Protein AF-A0A4T2BID3-F1 (afdb_monomer)

Radius of gyration: 28.58 Å; Cα contacts (8 Å, |Δi|>4): 80; chains: 1; bounding box: 62×59×65 Å

Mean predicted aligned error: 14.67 Å

Secondary structure (DSSP, 8-state):
--GGG--GGGHHHHB-TTS-B-HHHHHHHHHHHHHHHHHHTSS--TT-TTTS-GGGGS--THHHHHHHHHHHHHHT--S-HHHHHHHHHHHHHHHHHHHHHHGGG-TTEEEEEETTEEEEEEPPPPPPP--HHHHHHHHHHHHHS----HHHHHHHHHHHH-HHHHHHHHGGG--

Sequence (175 aa):
MPLDLAIGAWLPRVRDSAGLLDRRAYTSLVLERLREALRRRDIYAAHSDRCGDPRSKLLSGPAWEVARPGVAQSFGHDLDPHAELSALILDLDTAYRAVAERLPDNAAVRIEVVDGRDRPVLTTLDRLDVPVSLTDLSTAIQQRLPRIDLPELLLEVAGWTGFLTEWGAACEFVK

pLDDT: mean 84.26, std 12.78, range [37.0, 98.31]

Nearest PDB structures (foldseek):
  1np6-assembly1_B  TM=2.494E-01  e=2.155E+00  Escherichia coli
  8hbd-assembly1_R  TM=2.242E-01  e=9.201E+00  Homo sapiens

Foldseek 3Di:
DDCVLQPDPLCVVQADPVRDGDPVSVVVSVVVVVVVCQVVLVDADCPDPSRHDPVVVDDDDPRCVVCVVVVCVVVVHDPDVVVVVVVVVVVVVVVVVVCVVCVVVDPQWDWDQDPNDTDIDGDDDDDPDDDPVNVVVVVVVVVVDDPDDPVVVVVVVCVVPVVVVVVVVVVVVPD

Structure (mmCIF, N/CA/C/O backbone):
data_AF-A0A4T2BID3-F1
#
_entry.id   AF-A0A4T2BID3-F1
#
loop_
_atom_site.group_PDB
_atom_site.id
_atom_site.type_symbol
_atom_site.label_atom_id
_atom_site.label_alt_id
_atom_site.label_comp_id
_atom_site.label_asym_id
_atom_site.label_entity_id
_atom_site.label_seq_id
_atom_site.pdbx_PDB_ins_code
_atom_site.C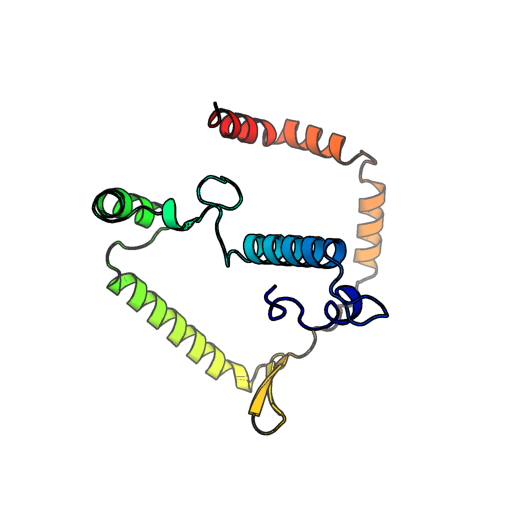artn_x
_atom_site.Cartn_y
_atom_site.Cartn_z
_atom_site.occupancy
_atom_site.B_iso_or_equiv
_atom_site.auth_seq_id
_atom_site.auth_comp_id
_atom_site.auth_asym_id
_atom_site.auth_atom_id
_atom_site.pdbx_PDB_model_num
ATOM 1 N N . MET A 1 1 ? 2.346 -23.300 -34.848 1.00 56.34 1 MET A N 1
ATOM 2 C CA . MET A 1 1 ? 2.187 -22.099 -33.998 1.00 56.34 1 MET A CA 1
ATOM 3 C C . MET A 1 1 ? 1.794 -22.567 -32.608 1.00 56.34 1 MET A C 1
ATOM 5 O O . MET A 1 1 ? 0.910 -23.417 -32.555 1.00 56.34 1 MET A O 1
ATOM 9 N N . PRO A 1 2 ? 2.451 -22.108 -31.529 1.00 62.28 2 PRO A N 1
ATOM 10 C CA . PRO A 1 2 ? 2.134 -22.561 -30.175 1.00 62.28 2 PRO A CA 1
ATOM 11 C C . PRO A 1 2 ? 0.711 -22.131 -29.792 1.00 62.28 2 PRO A C 1
ATOM 13 O O . PRO A 1 2 ? 0.393 -20.946 -29.750 1.00 62.28 2 PRO A O 1
ATOM 16 N N . LEU A 1 3 ? -0.167 -23.108 -29.561 1.00 61.69 3 LEU A N 1
ATOM 17 C CA . LEU A 1 3 ? -1.566 -22.881 -29.175 1.00 61.69 3 LEU A CA 1
ATOM 18 C C . LEU A 1 3 ? -1.733 -22.659 -27.667 1.00 61.69 3 LEU A C 1
ATOM 20 O O . LEU A 1 3 ? -2.814 -22.287 -27.223 1.00 61.69 3 LEU A O 1
ATOM 24 N N . ASP A 1 4 ? -0.656 -22.815 -26.905 1.00 66.00 4 ASP A N 1
ATOM 25 C CA . ASP A 1 4 ? -0.605 -22.681 -25.446 1.00 66.00 4 ASP A CA 1
ATOM 26 C C . ASP A 1 4 ? -0.978 -21.258 -24.981 1.00 66.00 4 ASP A C 1
ATOM 28 O O . ASP A 1 4 ? -1.377 -21.044 -23.841 1.00 66.00 4 ASP A O 1
ATOM 32 N N . LEU A 1 5 ? -0.908 -20.275 -25.889 1.00 61.69 5 LEU A N 1
ATOM 33 C CA . LEU A 1 5 ? -1.339 -18.888 -25.678 1.00 61.69 5 LEU A CA 1
ATOM 34 C C . LEU A 1 5 ? -2.864 -18.693 -25.804 1.00 61.69 5 LEU A C 1
ATOM 36 O O . LEU A 1 5 ? -3.413 -17.697 -25.316 1.00 61.69 5 LEU A O 1
ATOM 40 N N . ALA A 1 6 ? -3.554 -19.616 -26.478 1.00 60.19 6 ALA A N 1
ATOM 41 C CA . ALA A 1 6 ? -4.979 -19.551 -26.789 1.00 60.19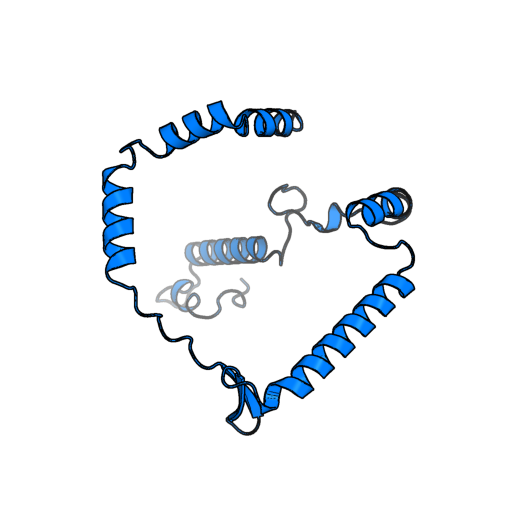 6 ALA A CA 1
ATOM 42 C C . ALA A 1 6 ? -5.816 -20.233 -25.694 1.00 60.19 6 ALA A C 1
ATOM 44 O O . ALA A 1 6 ? -6.561 -21.168 -25.952 1.00 60.19 6 ALA A O 1
ATOM 45 N N . ILE A 1 7 ? -5.705 -19.773 -24.450 1.00 64.06 7 ILE A N 1
ATOM 46 C CA . ILE A 1 7 ? -6.463 -20.336 -23.322 1.00 64.06 7 ILE A CA 1
ATOM 47 C C . ILE A 1 7 ? -7.831 -19.634 -23.205 1.00 64.06 7 ILE A C 1
ATOM 49 O O . ILE A 1 7 ? -7.953 -18.427 -23.441 1.00 64.06 7 ILE A O 1
ATOM 53 N N . GLY A 1 8 ? -8.877 -20.382 -22.839 1.00 68.00 8 GLY A N 1
ATOM 54 C C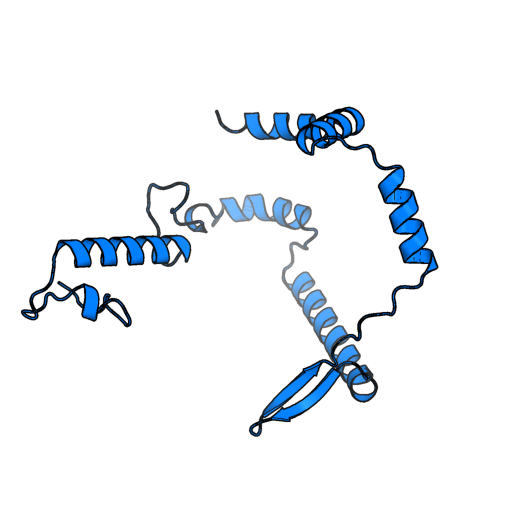A . GLY A 1 8 ? -10.205 -19.843 -22.526 1.00 68.00 8 GLY A CA 1
ATOM 55 C C . GLY A 1 8 ? -10.984 -19.346 -23.750 1.00 68.00 8 GLY A C 1
ATOM 56 O O . GLY A 1 8 ? -11.048 -20.016 -24.779 1.00 68.00 8 GLY A O 1
ATOM 57 N N . ALA A 1 9 ? -11.579 -18.153 -23.650 1.00 67.12 9 ALA A N 1
ATOM 58 C CA . ALA A 1 9 ? -12.500 -17.591 -24.649 1.00 67.12 9 ALA A CA 1
ATOM 59 C C . ALA A 1 9 ? -11.882 -17.320 -26.041 1.00 67.12 9 ALA A C 1
ATOM 61 O O . ALA A 1 9 ? -12.600 -16.975 -26.980 1.00 67.12 9 ALA A O 1
ATOM 62 N N . TRP A 1 10 ? -10.562 -17.466 -26.187 1.00 69.88 10 TRP A N 1
ATOM 63 C CA . TRP A 1 10 ? -9.841 -17.241 -27.441 1.00 69.88 10 TRP A CA 1
ATOM 6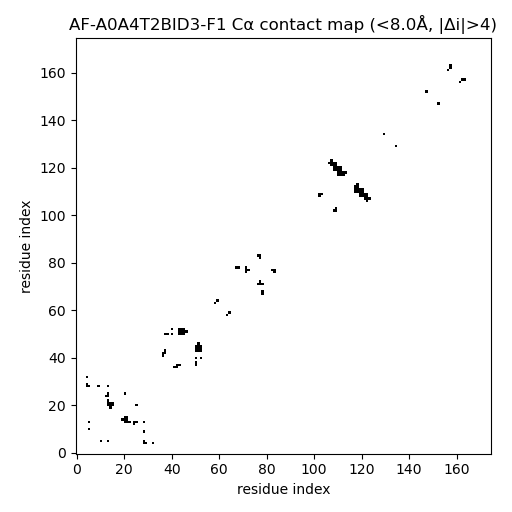4 C C . TRP A 1 10 ? -9.715 -18.487 -28.315 1.00 69.88 10 TRP A C 1
ATOM 66 O O . TRP A 1 10 ? -9.658 -18.353 -29.536 1.00 69.88 10 TRP A O 1
ATOM 76 N N . LEU A 1 11 ? -9.728 -19.689 -27.729 1.00 68.38 11 LEU A N 1
ATOM 77 C CA . LEU A 1 11 ? -9.584 -20.942 -28.479 1.00 68.38 11 LEU A CA 1
ATOM 78 C C . LEU A 1 11 ? -10.647 -21.096 -29.595 1.00 68.38 11 LEU A C 1
ATOM 80 O O . LEU A 1 11 ? -10.266 -21.448 -30.713 1.00 68.38 11 LEU A O 1
ATOM 84 N N . PRO A 1 12 ? -11.937 -20.757 -29.366 1.00 71.38 12 PRO A N 1
ATOM 85 C CA . PRO A 1 12 ? -12.963 -20.803 -30.413 1.00 71.38 12 PRO A CA 1
ATOM 86 C C . PRO A 1 12 ? -12.852 -19.675 -31.450 1.00 71.38 12 PRO A C 1
ATOM 88 O O . PRO A 1 12 ? -13.438 -19.783 -32.516 1.00 71.38 12 PRO A O 1
ATOM 91 N N . ARG A 1 13 ? -12.140 -18.580 -31.145 1.00 71.31 13 ARG A N 1
ATOM 92 C CA . ARG A 1 13 ? -12.007 -17.400 -32.025 1.00 71.31 13 ARG A CA 1
ATOM 93 C C . ARG A 1 13 ? -10.803 -17.473 -32.959 1.00 71.31 13 ARG A C 1
ATOM 95 O O . ARG A 1 13 ? -10.753 -16.763 -33.952 1.00 71.31 13 ARG A O 1
ATOM 102 N N . VAL A 1 14 ? -9.815 -18.291 -32.607 1.00 73.62 14 VAL A N 1
ATOM 103 C CA . VAL A 1 14 ? -8.561 -18.462 -33.357 1.00 73.62 14 VAL A CA 1
ATOM 104 C C . VAL A 1 14 ? -8.654 -19.619 -34.357 1.00 73.62 14 VAL A C 1
ATOM 106 O O . VAL A 1 14 ? -7.813 -19.742 -35.247 1.00 73.62 14 VAL A O 1
ATOM 109 N N . ARG A 1 15 ? -9.685 -20.460 -34.235 1.00 74.44 15 ARG A N 1
ATOM 110 C CA . ARG A 1 15 ? -9.998 -21.526 -35.186 1.00 74.44 15 ARG A CA 1
ATOM 111 C C . ARG A 1 15 ? -11.163 -21.104 -36.073 1.00 74.44 15 ARG A C 1
ATOM 113 O O . ARG A 1 15 ? -12.181 -20.641 -35.574 1.00 74.44 15 ARG A O 1
ATOM 120 N N . ASP A 1 16 ? -11.005 -21.299 -37.372 1.00 68.81 16 ASP A N 1
ATOM 121 C CA . ASP A 1 16 ? -12.099 -21.229 -38.334 1.00 68.81 16 ASP A CA 1
ATOM 122 C C . ASP A 1 16 ? -13.026 -22.455 -38.175 1.00 68.81 16 ASP A C 1
ATOM 124 O O . ASP A 1 16 ? -12.655 -23.473 -37.583 1.00 68.81 16 ASP A O 1
ATOM 128 N N . SER A 1 17 ? -14.227 -22.371 -38.738 1.00 64.56 17 SER A N 1
ATOM 129 C CA . SER A 1 17 ? -15.242 -23.423 -38.873 1.00 64.56 17 SER A CA 1
ATOM 130 C C . SER A 1 17 ? -14.703 -24.765 -39.401 1.00 64.56 17 SER A C 1
ATOM 132 O O . SER A 1 17 ? -15.213 -25.817 -39.025 1.00 64.56 17 SER A O 1
ATOM 134 N N . ALA A 1 18 ? -13.630 -24.746 -40.200 1.00 66.38 18 ALA A N 1
ATOM 135 C CA . ALA A 1 18 ? -12.925 -25.931 -40.701 1.00 66.38 18 ALA A CA 1
ATOM 136 C C . ALA A 1 18 ? -11.852 -26.493 -39.736 1.00 66.38 18 ALA A C 1
ATOM 138 O O . ALA A 1 18 ? -11.108 -27.405 -40.095 1.00 66.38 18 ALA A O 1
ATOM 139 N N . GLY A 1 19 ? -11.710 -25.933 -38.530 1.00 67.62 19 GLY A N 1
ATOM 140 C CA . GLY A 1 19 ? -10.690 -26.317 -37.546 1.00 67.62 19 GLY A CA 1
ATOM 141 C C . GLY A 1 19 ? -9.275 -25.813 -37.857 1.00 67.62 19 GLY A C 1
ATOM 142 O O . GLY A 1 19 ? -8.347 -26.091 -37.094 1.00 67.62 19 GLY A O 1
ATOM 143 N N . LEU A 1 20 ? -9.106 -25.060 -38.948 1.00 73.56 20 LEU A N 1
ATOM 144 C CA . LEU A 1 20 ? -7.850 -24.422 -39.339 1.00 73.56 20 LEU A CA 1
ATOM 145 C C . LEU A 1 20 ? -7.617 -23.140 -38.533 1.00 73.56 20 LEU A C 1
ATOM 147 O O . LEU A 1 20 ? -8.553 -22.455 -38.133 1.00 73.56 20 LEU A O 1
ATOM 151 N N . LEU A 1 21 ? -6.352 -22.818 -38.279 1.00 76.25 21 LEU A N 1
ATOM 152 C CA . LEU A 1 21 ? -5.966 -21.642 -37.504 1.00 76.25 21 LEU A CA 1
ATOM 153 C C . LEU A 1 21 ? -6.066 -20.381 -38.372 1.00 76.25 21 LEU A C 1
ATOM 155 O O . LEU A 1 21 ? -5.340 -20.261 -39.362 1.00 76.25 21 LEU A O 1
ATOM 159 N N . ASP A 1 22 ? -6.918 -19.428 -37.988 1.00 83.69 22 ASP A N 1
ATOM 160 C CA . ASP A 1 22 ? -6.953 -18.117 -38.635 1.00 83.69 22 ASP A CA 1
ATOM 161 C C . ASP A 1 22 ? -5.736 -17.302 -38.185 1.00 83.69 22 ASP A C 1
ATOM 163 O O . ASP A 1 22 ? -5.592 -16.909 -37.023 1.00 83.69 22 ASP A O 1
ATOM 167 N N . ARG A 1 23 ? -4.846 -17.025 -39.141 1.00 81.81 23 ARG A N 1
ATOM 168 C CA . ARG A 1 23 ? -3.628 -16.245 -38.919 1.00 81.81 23 ARG A CA 1
ATOM 169 C C . ARG A 1 23 ? -3.934 -14.846 -38.385 1.00 81.81 23 ARG A C 1
ATOM 171 O O . ARG A 1 23 ? -3.177 -14.365 -37.545 1.00 81.81 23 ARG A O 1
ATOM 178 N N . ARG A 1 24 ? -5.009 -14.193 -38.842 1.00 85.38 24 ARG A N 1
ATOM 179 C CA . ARG A 1 24 ? -5.370 -12.835 -38.398 1.00 85.38 24 ARG A CA 1
ATOM 180 C C . ARG A 1 24 ? -5.828 -12.850 -36.945 1.00 85.38 24 ARG A C 1
ATOM 182 O O . ARG A 1 24 ? -5.276 -12.106 -36.136 1.00 85.38 24 ARG A O 1
ATOM 189 N N . ALA A 1 25 ? -6.752 -13.746 -36.603 1.00 81.75 25 ALA A N 1
ATOM 190 C CA . ALA A 1 25 ? -7.204 -13.933 -35.228 1.00 81.75 25 ALA A CA 1
ATOM 191 C C . ALA A 1 25 ? -6.054 -14.324 -34.284 1.00 81.75 25 ALA A C 1
ATOM 193 O O . ALA A 1 25 ? -5.954 -13.798 -33.173 1.00 81.75 25 ALA A O 1
ATOM 194 N N . TYR A 1 26 ? -5.137 -15.185 -34.737 1.00 83.62 26 TYR A N 1
ATOM 195 C CA . TYR A 1 26 ? -3.946 -15.542 -33.969 1.00 83.62 26 TYR A CA 1
ATOM 196 C C . TYR A 1 26 ? -3.003 -14.346 -33.760 1.00 83.62 26 TYR A C 1
ATOM 198 O O . TYR A 1 26 ? -2.493 -14.154 -32.658 1.00 83.62 26 TYR A O 1
ATOM 206 N N . THR A 1 27 ? -2.785 -13.500 -34.773 1.00 87.25 27 THR A N 1
ATOM 207 C CA . THR A 1 27 ? -1.990 -12.271 -34.613 1.00 87.25 27 THR A CA 1
ATOM 208 C C . THR A 1 27 ? -2.617 -11.330 -33.584 1.00 87.25 27 THR A C 1
ATOM 210 O O . THR A 1 27 ? -1.903 -10.835 -32.712 1.00 87.25 27 THR A O 1
ATOM 213 N N . SER A 1 28 ? -3.937 -11.124 -33.623 1.00 86.25 28 SER A N 1
ATOM 214 C CA . SER A 1 28 ? -4.640 -10.312 -32.620 1.00 86.25 28 SER A CA 1
ATOM 215 C C . SER A 1 28 ? -4.515 -10.892 -31.210 1.00 86.25 28 SER A C 1
ATOM 217 O O . SER A 1 28 ? -4.230 -10.144 -30.275 1.00 86.25 28 SER A O 1
ATOM 219 N N . LEU A 1 29 ? -4.640 -12.216 -31.060 1.00 85.88 29 LEU A N 1
ATOM 220 C CA . LEU A 1 29 ? -4.410 -12.907 -29.790 1.00 85.88 29 LEU A CA 1
ATOM 221 C C . LEU A 1 29 ? -2.996 -12.638 -29.253 1.00 85.88 29 LEU A C 1
ATOM 223 O O . LEU A 1 29 ? -2.839 -12.266 -28.091 1.00 85.88 29 LEU A O 1
ATOM 227 N N . VAL A 1 30 ? -1.966 -12.818 -30.086 1.00 87.88 30 VAL A N 1
ATOM 228 C CA . VAL A 1 30 ? -0.568 -12.604 -29.679 1.00 87.88 30 VAL A CA 1
ATOM 229 C C . VAL A 1 30 ? -0.335 -11.155 -29.261 1.00 87.88 30 VAL A C 1
ATOM 231 O O . VAL A 1 30 ? 0.304 -10.921 -28.239 1.00 87.88 30 VAL A O 1
ATOM 234 N N . LEU A 1 31 ? -0.881 -10.183 -29.998 1.00 90.38 31 LEU A N 1
ATOM 235 C CA . LEU A 1 31 ? -0.766 -8.765 -29.650 1.00 90.38 31 LEU A CA 1
ATOM 236 C C . LEU A 1 31 ? -1.457 -8.435 -28.323 1.00 90.38 31 LEU A C 1
ATOM 238 O O . LEU A 1 31 ? -0.913 -7.673 -27.524 1.00 90.38 31 LEU A O 1
ATOM 242 N N . GLU A 1 32 ? -2.626 -9.017 -28.059 1.00 88.31 32 GLU A N 1
ATOM 243 C CA . GLU A 1 32 ? -3.313 -8.832 -26.783 1.00 88.31 32 GLU A CA 1
ATOM 244 C C . GLU A 1 32 ? -2.518 -9.431 -25.621 1.00 88.31 32 GLU A C 1
ATOM 246 O O . GLU A 1 32 ? -2.321 -8.761 -24.606 1.00 88.31 32 GLU A O 1
ATOM 251 N N . ARG A 1 33 ? -2.010 -10.662 -25.773 1.00 89.31 33 ARG A N 1
ATOM 252 C CA . ARG A 1 33 ? -1.174 -11.299 -24.745 1.00 89.31 33 ARG A CA 1
ATOM 253 C C . ARG A 1 33 ? 0.115 -10.525 -24.502 1.00 89.31 33 ARG A C 1
ATOM 255 O O . ARG A 1 33 ? 0.480 -10.324 -23.349 1.00 89.31 33 ARG A O 1
ATOM 262 N N . LEU A 1 34 ? 0.761 -10.043 -25.563 1.00 90.12 34 LEU A N 1
ATOM 263 C CA . LEU A 1 34 ? 1.950 -9.202 -25.468 1.00 90.12 34 LEU A CA 1
ATOM 264 C C . LEU A 1 34 ? 1.648 -7.916 -24.690 1.00 90.12 34 LEU A C 1
ATOM 266 O O . LEU A 1 34 ? 2.381 -7.562 -23.771 1.00 90.12 34 LEU A O 1
ATOM 270 N N . ARG A 1 35 ? 0.549 -7.230 -25.023 1.00 89.25 35 ARG A N 1
ATOM 271 C CA . ARG A 1 35 ? 0.130 -6.006 -24.332 1.00 89.25 35 ARG A CA 1
ATOM 272 C C . ARG A 1 35 ? -0.152 -6.253 -22.851 1.00 89.25 35 ARG A C 1
ATOM 274 O O . ARG A 1 35 ? 0.247 -5.435 -22.026 1.00 89.25 35 ARG A O 1
ATOM 281 N N . GLU A 1 36 ? -0.838 -7.342 -22.520 1.00 90.62 36 GLU A N 1
ATOM 282 C CA . GLU A 1 36 ? -1.155 -7.680 -21.132 1.00 90.62 36 GLU A CA 1
ATOM 283 C C . GLU A 1 36 ? 0.107 -8.038 -20.341 1.00 90.62 36 GLU A C 1
ATOM 285 O O . GLU A 1 36 ? 0.309 -7.516 -19.247 1.00 90.62 36 GLU A O 1
ATOM 290 N N . ALA A 1 37 ? 1.009 -8.829 -20.924 1.00 90.31 37 ALA A N 1
ATOM 291 C CA . ALA A 1 37 ? 2.286 -9.177 -20.306 1.00 90.31 37 ALA A CA 1
ATOM 292 C C . ALA A 1 37 ? 3.183 -7.940 -20.091 1.00 90.31 37 ALA A C 1
ATOM 294 O O . ALA A 1 37 ? 3.794 -7.801 -19.031 1.00 90.31 37 ALA A O 1
ATOM 295 N N . LEU A 1 38 ? 3.212 -6.994 -21.041 1.00 91.19 38 LEU A N 1
ATOM 296 C CA . LEU A 1 38 ? 3.907 -5.710 -20.867 1.00 91.19 38 LEU A CA 1
ATOM 297 C C . LEU A 1 38 ? 3.265 -4.866 -19.755 1.00 91.19 38 LEU A C 1
ATOM 299 O O . LEU A 1 38 ? 3.970 -4.266 -18.947 1.00 91.19 38 LEU A O 1
ATOM 303 N N . ARG A 1 39 ? 1.927 -4.824 -19.678 1.00 87.75 39 ARG A N 1
ATOM 304 C CA . ARG A 1 39 ? 1.200 -4.061 -18.649 1.00 87.75 39 ARG A CA 1
ATOM 305 C C . ARG A 1 39 ? 1.423 -4.633 -17.248 1.00 87.75 39 ARG A C 1
ATOM 307 O O . ARG A 1 39 ? 1.627 -3.862 -16.313 1.00 87.75 39 ARG A O 1
ATOM 314 N N . ARG A 1 40 ? 1.398 -5.960 -17.112 1.00 90.44 40 ARG A N 1
ATOM 315 C CA . ARG A 1 40 ? 1.666 -6.681 -15.859 1.00 90.44 40 ARG A CA 1
ATOM 316 C C . ARG A 1 40 ? 3.142 -6.692 -15.466 1.00 90.44 40 ARG A C 1
ATOM 318 O O . ARG A 1 40 ? 3.452 -7.073 -14.345 1.00 90.44 40 ARG A O 1
ATOM 325 N N . ARG A 1 41 ? 4.027 -6.217 -16.353 1.00 88.25 41 ARG A N 1
ATOM 326 C CA . ARG A 1 41 ? 5.488 -6.225 -16.188 1.00 88.25 41 ARG A CA 1
ATOM 327 C C . ARG A 1 41 ? 6.077 -7.638 -16.080 1.00 88.25 41 ARG A C 1
ATOM 329 O O . ARG A 1 41 ? 7.083 -7.837 -15.400 1.00 88.25 41 ARG A O 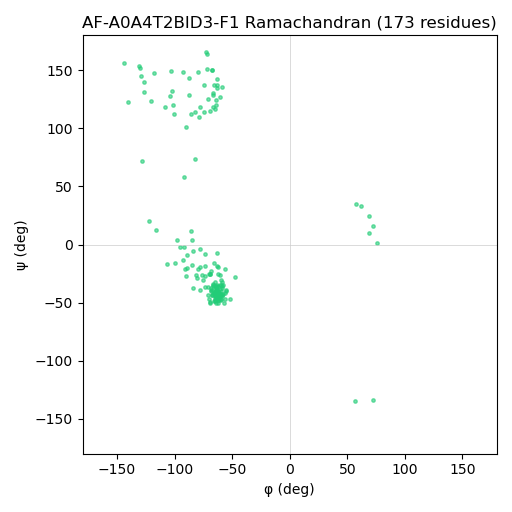1
ATOM 336 N N . ASP A 1 42 ? 5.470 -8.593 -16.783 1.00 90.38 42 ASP A N 1
ATOM 337 C CA . ASP A 1 42 ? 5.977 -9.966 -16.923 1.00 90.38 42 ASP A CA 1
ATOM 338 C C . ASP A 1 42 ? 7.082 -10.045 -17.994 1.00 90.38 42 ASP A C 1
ATOM 340 O O . ASP A 1 42 ? 7.985 -10.875 -17.916 1.00 90.38 42 ASP A O 1
ATOM 344 N N . ILE A 1 43 ? 7.023 -9.158 -18.992 1.00 91.50 43 ILE A N 1
ATOM 345 C CA . ILE A 1 43 ? 8.034 -8.994 -20.043 1.00 91.50 43 ILE A CA 1
ATOM 346 C C . ILE A 1 43 ? 8.410 -7.519 -20.183 1.00 91.50 43 ILE A C 1
ATOM 348 O O . ILE A 1 43 ? 7.594 -6.634 -19.914 1.00 91.50 43 ILE A O 1
ATOM 352 N N . TYR A 1 44 ? 9.627 -7.264 -20.660 1.00 91.56 44 TYR A N 1
ATOM 353 C CA . TYR A 1 44 ? 10.171 -5.919 -20.821 1.00 91.56 44 TYR A CA 1
ATOM 354 C C . TYR A 1 44 ? 10.726 -5.705 -22.229 1.00 91.56 44 TYR A C 1
ATOM 356 O O . TYR A 1 44 ? 11.299 -6.609 -22.836 1.00 91.56 44 TYR A O 1
ATOM 364 N N . ALA A 1 45 ? 10.574 -4.489 -22.743 1.00 89.94 45 ALA A N 1
ATOM 365 C CA . ALA A 1 45 ? 11.126 -4.055 -24.018 1.00 89.94 45 ALA A CA 1
ATOM 366 C C . ALA A 1 45 ? 12.407 -3.242 -23.776 1.00 89.94 45 ALA A C 1
ATOM 368 O O . ALA A 1 45 ? 12.344 -2.132 -23.255 1.00 89.94 45 ALA A O 1
ATOM 369 N N . ALA A 1 46 ? 13.560 -3.780 -24.188 1.00 83.31 46 ALA A N 1
ATOM 370 C CA . ALA A 1 46 ? 14.899 -3.268 -23.859 1.00 83.31 46 ALA A CA 1
ATOM 371 C C . ALA A 1 46 ? 15.173 -1.793 -24.234 1.00 83.31 46 ALA A C 1
ATOM 373 O O . ALA A 1 46 ? 16.058 -1.175 -23.653 1.00 83.31 46 ALA A O 1
ATOM 374 N N . HIS A 1 47 ? 14.415 -1.220 -25.174 1.00 82.50 47 HIS A N 1
ATOM 375 C CA . HIS A 1 47 ? 14.576 0.166 -25.642 1.00 82.50 47 HIS A CA 1
ATOM 376 C C . HIS A 1 47 ? 13.308 1.013 -25.468 1.00 82.50 47 HIS A C 1
ATOM 378 O O . HIS A 1 47 ? 13.124 2.009 -26.161 1.00 82.50 47 HIS A O 1
ATOM 384 N N . SER A 1 48 ? 12.390 0.596 -24.593 1.00 84.25 48 SER A N 1
ATOM 385 C CA . SER A 1 48 ? 11.185 1.366 -24.293 1.00 84.25 48 SER A CA 1
ATOM 386 C C . SER A 1 48 ? 11.318 2.061 -22.947 1.00 84.25 48 SER A C 1
ATOM 388 O O . SER A 1 48 ? 11.519 1.400 -21.934 1.00 84.25 48 SER A O 1
ATOM 390 N N . ASP A 1 49 ? 11.083 3.370 -22.904 1.00 80.06 49 ASP A N 1
ATOM 391 C CA . ASP A 1 49 ? 11.004 4.086 -21.624 1.00 80.06 49 ASP A CA 1
ATOM 392 C C . ASP A 1 49 ? 9.795 3.652 -20.794 1.00 80.06 49 ASP A C 1
ATOM 394 O O . ASP A 1 49 ? 9.863 3.575 -19.567 1.00 80.06 49 ASP A O 1
ATOM 398 N N . ARG A 1 50 ? 8.686 3.335 -21.473 1.00 85.12 50 ARG A N 1
ATOM 399 C CA . ARG A 1 50 ? 7.416 2.965 -20.839 1.00 85.12 50 ARG A CA 1
ATOM 400 C C . ARG A 1 50 ? 7.354 1.491 -20.448 1.00 85.12 50 ARG A C 1
ATOM 402 O O . ARG A 1 50 ? 6.758 1.165 -19.425 1.00 85.12 50 ARG A O 1
ATOM 409 N N . CYS A 1 51 ? 7.918 0.618 -21.278 1.00 86.44 51 CYS A N 1
ATOM 410 C CA . CYS A 1 51 ? 7.823 -0.832 -21.119 1.00 86.44 51 CYS A CA 1
ATOM 411 C C . CYS A 1 51 ? 9.181 -1.505 -20.861 1.00 86.44 51 CYS A C 1
ATOM 413 O O . CYS A 1 51 ? 9.278 -2.723 -20.983 1.00 86.44 51 CYS A O 1
ATOM 415 N N . GLY A 1 52 ? 10.232 -0.742 -20.561 1.00 88.94 52 GLY A N 1
ATOM 416 C CA . GLY A 1 52 ? 11.538 -1.268 -20.167 1.00 88.94 52 GLY A CA 1
ATOM 417 C C . GLY A 1 52 ? 11.536 -1.843 -18.754 1.00 88.94 52 GLY A C 1
ATOM 418 O O . GLY A 1 52 ? 10.605 -1.616 -17.976 1.00 88.94 52 GLY A O 1
ATOM 419 N N . ASP A 1 53 ? 12.581 -2.601 -18.422 1.00 89.62 53 ASP A N 1
ATOM 420 C CA . ASP A 1 53 ? 12.738 -3.155 -17.078 1.00 89.62 53 ASP A CA 1
ATOM 421 C C . ASP A 1 53 ? 13.041 -2.019 -16.092 1.00 89.62 53 ASP A C 1
ATOM 423 O O . ASP A 1 53 ? 14.091 -1.388 -16.199 1.00 89.62 53 ASP A O 1
ATOM 427 N N . PRO A 1 54 ? 12.164 -1.724 -15.113 1.00 84.69 54 PRO A N 1
ATOM 428 C CA . PRO A 1 54 ? 12.458 -0.699 -14.116 1.00 84.69 54 PRO A CA 1
ATOM 429 C C . PRO A 1 54 ? 13.709 -1.034 -13.295 1.00 84.69 54 PRO A C 1
ATOM 431 O O . PRO A 1 54 ? 14.365 -0.121 -12.795 1.00 84.69 54 PRO A O 1
ATOM 434 N N . ARG A 1 55 ? 14.062 -2.321 -13.161 1.00 85.62 55 ARG A N 1
ATOM 435 C CA . ARG A 1 55 ? 15.214 -2.759 -12.365 1.00 85.62 55 ARG A CA 1
ATOM 436 C C . ARG A 1 55 ? 16.539 -2.365 -12.995 1.00 85.62 55 ARG A C 1
ATOM 438 O O . ARG A 1 55 ? 17.502 -2.162 -12.265 1.00 85.62 55 ARG A O 1
ATOM 445 N N . SER A 1 56 ? 16.582 -2.177 -14.314 1.00 85.69 56 SER A N 1
ATOM 446 C CA . SER A 1 56 ? 17.794 -1.704 -14.990 1.00 85.69 56 SER A CA 1
ATOM 447 C C . SER A 1 56 ? 18.174 -0.275 -14.590 1.00 85.69 56 SER A C 1
ATOM 449 O O . SER A 1 56 ? 19.291 0.152 -14.860 1.00 85.69 56 SER A O 1
ATOM 451 N N . LYS A 1 57 ? 17.248 0.473 -13.975 1.00 84.50 57 LYS A N 1
ATOM 452 C CA . LYS A 1 57 ? 17.463 1.842 -13.489 1.00 84.50 57 LYS A CA 1
ATOM 453 C C . LYS A 1 57 ? 17.841 1.896 -12.006 1.00 84.50 57 LYS A C 1
ATOM 455 O O . LYS A 1 57 ? 18.047 2.986 -11.481 1.00 84.50 57 LYS A O 1
ATOM 460 N N . LEU A 1 58 ? 17.897 0.755 -11.316 1.00 89.75 58 LEU A N 1
ATOM 461 C CA . LEU A 1 58 ? 18.261 0.719 -9.904 1.00 89.75 58 LEU A CA 1
ATOM 462 C C . LEU A 1 58 ? 19.764 0.941 -9.738 1.00 89.75 58 LEU A C 1
ATOM 464 O O . LEU A 1 58 ? 20.581 0.363 -10.458 1.00 89.75 58 LEU A O 1
ATOM 468 N N . LEU A 1 59 ? 20.122 1.756 -8.747 1.00 91.25 59 LEU A N 1
ATOM 469 C CA . LEU A 1 59 ? 21.507 1.876 -8.312 1.00 91.25 59 LEU A CA 1
ATOM 470 C C . LEU A 1 59 ? 21.971 0.526 -7.762 1.00 91.25 59 LEU A C 1
ATOM 472 O O . LEU A 1 59 ? 21.245 -0.149 -7.034 1.00 91.25 59 LEU A O 1
ATOM 476 N N . SER A 1 60 ? 23.188 0.130 -8.116 1.00 90.19 60 SER A N 1
ATOM 477 C CA . SER A 1 60 ? 23.782 -1.123 -7.660 1.00 90.19 60 SER A CA 1
ATOM 478 C C . SER A 1 60 ? 25.283 -0.963 -7.436 1.00 90.19 60 SER A C 1
ATOM 480 O O . SER A 1 60 ? 25.921 -0.056 -7.981 1.00 90.19 60 SER A O 1
ATOM 482 N N . GLY A 1 61 ? 25.839 -1.830 -6.586 1.00 92.44 61 GLY A N 1
ATOM 483 C CA . GLY A 1 61 ? 27.263 -1.838 -6.260 1.00 92.44 61 GLY A CA 1
ATOM 484 C C . GLY A 1 61 ? 27.758 -0.490 -5.708 1.00 92.44 61 GLY A C 1
ATOM 485 O O . GLY A 1 61 ? 27.077 0.110 -4.877 1.00 92.44 61 GLY A O 1
ATOM 486 N N . PRO A 1 62 ? 28.915 0.023 -6.171 1.00 94.81 62 PRO A N 1
ATOM 487 C CA . PRO A 1 62 ? 29.510 1.250 -5.636 1.00 94.81 62 PRO A CA 1
ATOM 488 C C . PRO A 1 62 ? 28.606 2.485 -5.736 1.00 94.81 62 PRO A C 1
ATOM 490 O O . PRO A 1 62 ? 28.608 3.319 -4.837 1.00 94.81 62 PRO A O 1
ATOM 493 N N . ALA A 1 63 ? 27.812 2.600 -6.807 1.00 92.88 63 ALA A N 1
ATOM 494 C CA . ALA A 1 63 ? 26.907 3.735 -6.992 1.00 92.88 63 ALA A CA 1
ATOM 495 C C . ALA A 1 63 ? 25.782 3.752 -5.943 1.00 92.88 63 ALA A C 1
ATOM 497 O O . ALA A 1 63 ? 25.367 4.822 -5.503 1.00 92.88 63 ALA A O 1
ATOM 498 N N . TRP A 1 64 ? 25.317 2.572 -5.514 1.00 93.62 64 TRP A N 1
ATOM 499 C CA . TRP A 1 64 ? 24.365 2.457 -4.412 1.00 93.62 64 TRP A CA 1
ATOM 500 C C . TRP A 1 64 ? 25.006 2.818 -3.073 1.00 93.62 64 TRP A C 1
ATOM 502 O O . TRP A 1 64 ? 24.435 3.622 -2.347 1.00 93.62 64 TRP A O 1
ATOM 512 N N . GLU A 1 65 ? 26.200 2.303 -2.766 1.00 93.56 65 GLU A N 1
ATOM 513 C CA . GLU A 1 65 ? 26.864 2.598 -1.485 1.00 93.56 65 GLU A CA 1
ATOM 514 C C . GLU A 1 65 ? 27.137 4.097 -1.292 1.00 93.56 65 GLU A C 1
ATOM 516 O O . GLU A 1 65 ? 26.994 4.613 -0.186 1.00 93.56 65 GLU A O 1
ATOM 521 N N . VAL A 1 66 ? 27.450 4.823 -2.373 1.00 95.25 66 VAL A N 1
ATOM 522 C CA . VAL A 1 66 ? 27.611 6.287 -2.335 1.00 95.25 66 VAL A CA 1
ATOM 523 C C . VAL A 1 66 ? 26.280 7.005 -2.076 1.00 95.25 66 VAL A C 1
ATOM 525 O O . VAL A 1 66 ? 26.245 7.978 -1.325 1.00 95.25 66 VAL A O 1
ATOM 528 N N . ALA A 1 67 ? 25.181 6.545 -2.681 1.00 93.56 67 ALA A N 1
ATOM 529 C CA . ALA A 1 67 ? 23.867 7.179 -2.545 1.00 93.56 67 ALA A CA 1
ATOM 530 C 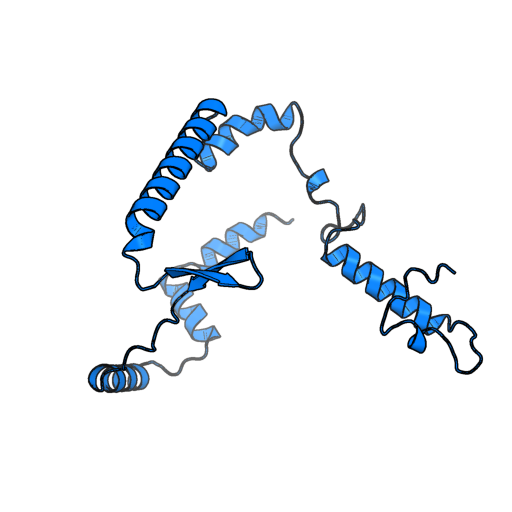C . ALA A 1 67 ? 23.124 6.793 -1.252 1.00 93.56 67 ALA A C 1
ATOM 532 O O . ALA A 1 67 ? 22.287 7.560 -0.770 1.00 93.56 67 ALA A O 1
ATOM 533 N N . ARG A 1 68 ? 23.421 5.617 -0.685 1.00 92.50 68 ARG A N 1
ATOM 534 C CA . ARG A 1 68 ? 22.694 4.999 0.432 1.00 92.50 68 ARG A CA 1
ATOM 535 C C . ARG A 1 68 ? 22.513 5.926 1.645 1.00 92.50 68 ARG A C 1
ATOM 537 O O . ARG A 1 68 ? 21.376 6.011 2.105 1.00 92.50 68 ARG A O 1
ATOM 544 N N . PRO A 1 69 ? 23.533 6.655 2.146 1.00 93.44 69 PRO A N 1
ATOM 545 C CA . PRO A 1 69 ? 23.355 7.580 3.270 1.00 93.44 69 PRO A CA 1
ATOM 546 C C . PRO A 1 69 ? 22.326 8.685 3.004 1.00 93.44 69 PRO A C 1
ATOM 548 O O . PRO A 1 69 ? 21.469 8.947 3.845 1.00 93.44 69 PRO A O 1
ATOM 551 N N . GLY A 1 70 ? 22.369 9.298 1.817 1.00 94.31 70 GLY A N 1
ATOM 552 C CA . GLY A 1 70 ? 21.438 10.365 1.432 1.00 94.31 70 GLY A CA 1
ATOM 553 C C . GLY A 1 70 ? 20.008 9.861 1.238 1.00 94.31 70 GLY A C 1
ATOM 554 O O . GLY A 1 70 ? 19.048 10.526 1.629 1.00 94.31 70 GLY A O 1
ATOM 555 N N . VAL A 1 71 ? 19.862 8.657 0.680 1.00 91.56 71 VAL A N 1
ATOM 556 C CA . VAL A 1 71 ? 18.563 7.987 0.549 1.00 91.56 71 VAL A CA 1
ATOM 557 C C . VAL A 1 71 ? 17.978 7.667 1.926 1.00 91.56 71 VAL A C 1
ATOM 559 O O . VAL A 1 71 ? 16.844 8.056 2.187 1.00 91.56 71 VAL A O 1
ATOM 562 N N . ALA A 1 72 ? 18.743 7.032 2.820 1.00 91.00 72 ALA A N 1
ATOM 563 C CA . ALA A 1 72 ? 18.282 6.708 4.172 1.00 91.00 72 ALA A CA 1
ATOM 564 C C . ALA A 1 72 ? 17.822 7.968 4.924 1.00 91.00 72 ALA A C 1
ATOM 566 O O . ALA A 1 72 ? 16.701 8.011 5.423 1.00 91.00 72 ALA A O 1
ATOM 567 N N . GLN A 1 73 ? 18.614 9.043 4.874 1.00 91.94 73 GLN A N 1
ATOM 568 C CA . GLN A 1 73 ? 18.259 10.320 5.493 1.00 91.94 73 GLN A CA 1
ATOM 569 C C . GLN A 1 73 ? 16.973 10.934 4.914 1.00 91.94 73 GLN A C 1
ATOM 571 O O . GLN A 1 73 ? 16.151 11.447 5.669 1.00 91.94 73 GLN A O 1
ATOM 576 N N . SER A 1 74 ? 16.777 10.868 3.593 1.00 93.31 74 SER A N 1
ATOM 577 C CA . SER A 1 74 ? 15.584 11.423 2.930 1.00 93.31 74 SER A CA 1
ATOM 578 C C . SER A 1 74 ? 14.296 10.706 3.337 1.00 93.31 74 SER A C 1
ATOM 580 O O . SER A 1 74 ? 13.237 11.326 3.396 1.00 93.31 74 SER A O 1
ATOM 582 N N . PHE A 1 75 ? 14.389 9.406 3.622 1.00 89.62 75 PHE A N 1
ATOM 583 C CA . PHE A 1 75 ? 13.272 8.596 4.109 1.00 89.62 75 PHE A CA 1
ATOM 584 C C . PHE A 1 75 ? 13.183 8.533 5.641 1.00 89.62 75 PHE A C 1
ATOM 586 O O . PHE A 1 75 ? 12.252 7.930 6.164 1.00 89.62 75 PHE A O 1
ATOM 593 N N . GLY A 1 76 ? 14.115 9.166 6.361 1.00 90.06 76 GLY A N 1
ATOM 594 C CA . GLY A 1 76 ? 14.165 9.127 7.823 1.00 90.06 76 GLY A CA 1
ATOM 595 C C . GLY A 1 76 ? 14.533 7.756 8.397 1.00 90.06 76 GLY A C 1
ATOM 596 O O . GLY A 1 76 ? 14.167 7.477 9.532 1.00 90.06 76 GLY A O 1
ATOM 597 N N . HIS A 1 77 ? 15.231 6.920 7.625 1.00 90.12 77 HIS A N 1
ATOM 598 C CA . HIS A 1 77 ? 15.712 5.610 8.060 1.00 90.12 77 HIS A CA 1
ATOM 599 C C . HIS A 1 77 ? 17.137 5.683 8.611 1.00 90.12 77 HIS A C 1
ATOM 601 O O . HIS A 1 77 ? 17.974 6.453 8.124 1.00 90.12 77 HIS A O 1
ATOM 607 N N . ASP A 1 78 ? 17.429 4.818 9.576 1.00 88.19 78 ASP A N 1
ATOM 608 C CA . ASP A 1 78 ? 18.779 4.543 10.044 1.00 88.19 78 ASP A CA 1
ATOM 609 C C . ASP A 1 78 ? 19.602 3.823 8.957 1.00 88.19 78 ASP A C 1
ATOM 611 O O . ASP A 1 78 ? 19.095 3.082 8.107 1.00 88.19 78 ASP A O 1
ATOM 615 N N . LEU A 1 79 ? 20.913 4.055 8.974 1.00 89.44 79 LEU A N 1
ATOM 616 C CA . LEU A 1 79 ? 21.852 3.336 8.119 1.00 89.44 79 LEU A CA 1
ATOM 617 C C . LEU A 1 79 ? 22.112 1.918 8.626 1.00 89.44 79 LEU A C 1
ATOM 619 O O . LEU A 1 79 ? 22.461 1.052 7.812 1.00 89.44 79 LEU A O 1
ATOM 623 N N . ASP A 1 80 ? 21.959 1.686 9.930 1.00 91.00 80 ASP A N 1
ATOM 624 C CA . ASP A 1 80 ? 22.020 0.369 10.542 1.00 91.00 80 ASP A CA 1
ATOM 625 C C . ASP A 1 80 ? 20.697 -0.390 10.325 1.00 91.00 80 ASP A C 1
ATOM 627 O O . ASP A 1 80 ? 19.681 -0.078 10.952 1.00 91.00 80 ASP A O 1
ATOM 631 N N . PRO A 1 81 ? 20.686 -1.438 9.479 1.00 89.81 81 PRO A N 1
ATOM 632 C CA . PRO A 1 81 ? 19.480 -2.227 9.255 1.00 89.81 81 PRO A CA 1
ATOM 633 C C . PRO A 1 81 ? 18.993 -2.936 10.526 1.00 89.81 81 PRO A C 1
ATOM 635 O O . PRO A 1 81 ? 17.807 -3.249 10.623 1.00 89.81 81 PRO A O 1
ATOM 638 N N . HIS A 1 82 ? 19.869 -3.215 11.498 1.00 94.06 82 HIS A N 1
ATOM 639 C CA . HIS A 1 82 ? 19.456 -3.887 12.729 1.00 94.06 82 HIS A CA 1
ATOM 640 C C . HIS A 1 82 ? 18.610 -2.985 13.626 1.00 94.06 82 HIS A C 1
ATOM 642 O O . HIS A 1 82 ? 17.659 -3.481 14.234 1.00 94.06 82 HIS A O 1
ATOM 648 N N . ALA A 1 83 ? 18.912 -1.687 13.680 1.00 90.75 83 ALA A N 1
ATOM 649 C CA . ALA A 1 83 ? 18.111 -0.711 14.410 1.00 90.75 83 ALA A CA 1
ATOM 650 C C . ALA A 1 83 ? 16.686 -0.616 13.835 1.00 90.75 83 ALA A C 1
ATOM 652 O O . ALA A 1 83 ? 15.716 -0.801 14.573 1.00 90.75 83 ALA A O 1
ATOM 653 N N . GLU A 1 84 ? 16.562 -0.452 12.513 1.00 91.62 84 GLU A N 1
ATOM 654 C CA . GLU A 1 84 ? 15.270 -0.399 11.806 1.00 91.62 84 GLU A CA 1
ATOM 655 C C . GLU A 1 84 ? 14.453 -1.682 11.998 1.00 91.62 84 GLU A C 1
ATOM 657 O O . GLU A 1 84 ? 13.269 -1.641 12.337 1.00 91.62 84 GLU A O 1
ATOM 662 N N . LEU A 1 85 ? 15.085 -2.848 11.826 1.00 95.75 85 LEU A N 1
ATOM 663 C CA . LEU A 1 85 ? 14.404 -4.131 12.003 1.00 95.75 85 LEU A CA 1
ATOM 664 C C . LEU A 1 85 ? 13.948 -4.339 13.447 1.00 95.75 85 LEU A C 1
ATOM 666 O O . LEU A 1 85 ? 12.857 -4.858 13.667 1.00 95.75 85 LEU A O 1
ATOM 670 N N . SER A 1 86 ? 14.757 -3.937 14.427 1.00 95.88 86 SER A N 1
ATOM 671 C CA . SER A 1 86 ? 14.399 -4.065 15.842 1.00 95.88 86 SER A CA 1
ATOM 672 C C . SER A 1 86 ? 13.202 -3.184 16.195 1.00 95.88 86 SER A C 1
ATOM 674 O O . SER A 1 86 ? 12.295 -3.650 16.886 1.00 95.88 86 SER A O 1
ATOM 676 N N . ALA A 1 87 ? 13.165 -1.950 15.683 1.00 93.19 87 ALA A N 1
ATOM 677 C CA . ALA A 1 87 ? 12.019 -1.057 15.834 1.00 93.19 87 ALA A CA 1
ATOM 678 C C . ALA A 1 87 ? 10.758 -1.657 15.194 1.00 93.19 87 ALA A C 1
ATOM 680 O O . ALA A 1 87 ? 9.729 -1.770 15.854 1.00 93.19 87 ALA A O 1
ATOM 681 N N . LEU A 1 88 ? 10.859 -2.159 13.958 1.00 95.50 88 LEU A N 1
ATOM 682 C CA . LEU A 1 88 ? 9.724 -2.764 13.259 1.00 95.50 88 LEU A CA 1
ATOM 683 C C . LEU A 1 88 ? 9.196 -4.027 13.958 1.00 95.50 88 LEU A C 1
ATOM 685 O O . LEU A 1 88 ? 7.986 -4.241 14.023 1.00 95.50 88 LEU A O 1
ATOM 689 N N . ILE A 1 89 ? 10.090 -4.869 14.488 1.00 97.56 89 ILE A N 1
ATOM 690 C CA . ILE A 1 89 ? 9.709 -6.054 15.269 1.00 97.56 89 ILE A CA 1
ATOM 691 C C . ILE A 1 89 ? 8.953 -5.633 16.529 1.00 97.56 89 ILE A C 1
ATOM 693 O O . ILE A 1 89 ? 7.924 -6.231 16.845 1.00 97.56 89 ILE A O 1
ATOM 697 N N . LEU A 1 90 ? 9.445 -4.613 17.235 1.00 97.44 90 LEU A N 1
ATOM 698 C CA . LEU A 1 90 ? 8.803 -4.102 18.441 1.00 97.44 90 LEU A CA 1
ATOM 699 C C . LEU A 1 90 ? 7.423 -3.507 18.139 1.00 97.44 90 LEU A C 1
ATOM 701 O O . LEU A 1 90 ? 6.466 -3.800 18.858 1.00 97.44 90 LEU A O 1
ATOM 705 N N . ASP A 1 91 ? 7.307 -2.719 17.073 1.00 97.00 91 ASP A N 1
ATOM 706 C CA . ASP A 1 91 ? 6.041 -2.123 16.642 1.00 97.00 91 ASP A CA 1
ATOM 707 C C . ASP A 1 91 ? 5.025 -3.202 16.266 1.00 97.00 91 ASP A C 1
ATOM 709 O O . ASP A 1 91 ? 3.865 -3.144 16.683 1.00 97.00 91 ASP A O 1
ATOM 713 N N . LEU A 1 92 ? 5.465 -4.229 15.532 1.00 98.31 92 LEU A N 1
ATOM 714 C CA . LEU A 1 92 ? 4.619 -5.352 15.142 1.00 98.31 92 LEU A CA 1
ATOM 715 C C . LEU A 1 92 ? 4.150 -6.160 16.358 1.00 98.31 92 LEU A C 1
ATOM 717 O O . LEU A 1 92 ? 2.959 -6.447 16.475 1.00 98.31 92 LEU A O 1
ATOM 721 N N . ASP A 1 93 ? 5.062 -6.508 17.268 1.00 98.25 93 ASP A N 1
ATOM 722 C CA . ASP A 1 93 ? 4.744 -7.236 18.502 1.00 98.25 93 ASP A CA 1
ATOM 723 C C . ASP A 1 93 ? 3.772 -6.435 19.381 1.00 98.25 93 ASP A C 1
ATOM 725 O O . ASP A 1 93 ? 2.765 -6.969 19.852 1.00 98.25 93 ASP A O 1
ATOM 729 N N . THR A 1 94 ? 4.012 -5.130 19.524 1.00 98.12 94 THR A N 1
ATOM 730 C CA . THR A 1 94 ? 3.135 -4.218 20.269 1.00 98.12 94 THR A CA 1
ATOM 731 C C . THR A 1 94 ? 1.749 -4.146 19.637 1.00 98.12 94 THR A C 1
ATOM 733 O O . THR A 1 94 ? 0.744 -4.293 20.337 1.00 98.12 94 THR A O 1
ATOM 736 N N . ALA A 1 95 ? 1.670 -3.971 18.315 1.00 97.44 95 ALA A N 1
ATOM 737 C CA . ALA A 1 95 ? 0.405 -3.929 17.593 1.00 97.44 95 ALA A CA 1
ATOM 738 C C . ALA A 1 95 ? -0.363 -5.250 17.729 1.00 97.44 95 ALA A C 1
ATOM 740 O O . ALA A 1 95 ? -1.565 -5.237 17.993 1.00 97.44 95 ALA A O 1
ATOM 741 N N . TYR A 1 96 ? 0.316 -6.390 17.606 1.00 95.75 96 TYR A N 1
ATOM 742 C CA . TYR A 1 96 ? -0.315 -7.704 17.716 1.00 95.75 96 TYR A CA 1
ATOM 743 C C . TYR A 1 96 ? -0.823 -7.991 19.122 1.00 95.75 96 TYR A C 1
ATOM 745 O O . TYR A 1 96 ? -1.956 -8.453 19.258 1.00 95.75 96 TYR A O 1
ATOM 753 N N . ARG A 1 97 ? -0.050 -7.672 20.165 1.00 97.12 97 ARG A N 1
ATOM 754 C CA . ARG A 1 97 ? -0.529 -7.793 21.550 1.00 97.12 97 ARG A CA 1
ATOM 755 C C . ARG A 1 97 ? -1.727 -6.890 21.798 1.00 97.12 97 ARG A C 1
ATOM 757 O O . ARG A 1 97 ? -2.746 -7.361 22.288 1.00 97.12 97 ARG A O 1
ATOM 764 N N . ALA A 1 98 ? -1.653 -5.636 21.365 1.00 95.38 98 ALA A N 1
ATOM 765 C CA . ALA A 1 98 ? -2.746 -4.688 21.526 1.00 95.38 98 ALA A CA 1
ATOM 766 C C . ALA A 1 98 ? -4.022 -5.113 20.774 1.00 95.38 98 ALA A C 1
ATOM 768 O O . ALA A 1 98 ? -5.131 -4.870 21.250 1.00 95.38 98 ALA A O 1
ATOM 769 N N . VAL A 1 99 ? -3.887 -5.748 19.604 1.00 93.06 99 VAL A N 1
ATOM 770 C CA . VAL A 1 99 ? -5.017 -6.347 18.880 1.00 93.06 99 VAL A CA 1
ATOM 771 C C . VAL A 1 99 ? -5.548 -7.559 19.634 1.00 93.06 99 VAL A C 1
ATOM 773 O O . VAL A 1 99 ? -6.748 -7.619 19.868 1.00 93.06 99 VAL A O 1
ATOM 776 N N . ALA A 1 100 ? -4.692 -8.493 20.050 1.00 91.94 100 ALA A N 1
ATOM 777 C CA . ALA A 1 100 ? -5.105 -9.701 20.763 1.00 91.94 100 ALA A CA 1
ATOM 778 C C . ALA A 1 100 ? -5.821 -9.389 22.088 1.00 91.94 100 ALA A C 1
ATOM 780 O O . ALA A 1 100 ? -6.805 -10.048 22.413 1.00 91.94 100 ALA A O 1
ATOM 781 N N . GLU A 1 101 ? -5.373 -8.364 22.816 1.00 94.62 101 GLU A N 1
ATOM 782 C CA . GLU A 1 101 ? -6.005 -7.892 24.053 1.00 94.62 101 GLU A CA 1
ATOM 783 C C . GLU A 1 101 ? -7.382 -7.264 23.809 1.00 94.62 101 GLU A C 1
ATOM 785 O O . GLU A 1 101 ? -8.297 -7.471 24.598 1.00 94.62 101 GLU A O 1
ATOM 790 N N . ARG A 1 102 ? -7.547 -6.498 22.722 1.00 91.69 102 ARG A N 1
ATOM 791 C CA . ARG A 1 102 ? -8.793 -5.763 22.432 1.00 91.69 102 ARG A CA 1
ATOM 792 C C . ARG A 1 102 ? -9.804 -6.558 21.619 1.00 91.69 102 ARG A C 1
ATOM 794 O O . ARG A 1 102 ? -10.974 -6.192 21.593 1.00 91.69 102 ARG A O 1
ATOM 801 N N . LEU A 1 103 ? -9.364 -7.596 20.911 1.00 90.75 103 LEU A N 1
ATOM 802 C CA . LEU A 1 103 ? -10.202 -8.358 19.990 1.00 90.75 103 LEU A CA 1
ATOM 803 C C . LEU A 1 103 ? -11.418 -9.016 20.668 1.00 90.75 103 LEU A C 1
ATOM 805 O O . LEU A 1 103 ? -12.494 -8.920 20.083 1.00 90.75 103 LEU A O 1
ATOM 809 N N . PRO A 1 104 ? -11.316 -9.626 21.870 1.00 89.06 104 PRO A N 1
ATOM 810 C CA . PRO A 1 104 ? -12.476 -10.219 22.541 1.00 89.06 104 PRO A CA 1
ATOM 811 C C . PRO A 1 104 ? -13.604 -9.218 22.827 1.00 89.06 104 PRO A C 1
ATOM 813 O O . PRO A 1 104 ? -14.774 -9.588 22.765 1.00 89.06 104 PRO A O 1
ATOM 816 N N . ASP A 1 105 ? -13.253 -7.954 23.078 1.00 88.94 105 ASP A N 1
ATOM 817 C CA . ASP A 1 105 ? -14.192 -6.880 23.422 1.00 88.94 105 ASP A CA 1
ATOM 818 C C . ASP A 1 105 ? -14.571 -5.999 22.211 1.00 88.94 105 ASP A C 1
ATOM 820 O O . ASP A 1 105 ? -15.293 -5.007 22.344 1.00 88.94 105 ASP A O 1
ATOM 824 N N . ASN A 1 106 ? -14.097 -6.331 21.003 1.00 88.62 106 ASN A N 1
ATOM 825 C CA . ASN A 1 106 ? -14.321 -5.526 19.805 1.00 88.62 106 ASN A CA 1
ATOM 826 C C . ASN A 1 106 ? -15.601 -5.940 19.058 1.00 88.62 106 ASN A C 1
ATOM 828 O O . ASN A 1 106 ? -15.604 -6.869 18.256 1.00 88.62 106 ASN A O 1
ATOM 832 N N . ALA A 1 107 ? -16.686 -5.179 19.224 1.00 84.50 107 ALA A N 1
ATOM 833 C CA . ALA A 1 107 ? -17.953 -5.427 18.521 1.00 84.50 107 ALA A CA 1
ATOM 834 C C . ALA A 1 107 ? -17.872 -5.292 16.981 1.00 84.50 107 ALA A C 1
ATOM 836 O O . ALA A 1 107 ? -18.746 -5.788 16.261 1.00 84.50 107 ALA A O 1
ATOM 837 N N . ALA A 1 108 ? -16.844 -4.618 16.454 1.00 85.69 108 ALA A N 1
ATOM 838 C CA . ALA A 1 108 ? -16.667 -4.421 15.019 1.00 85.69 108 ALA A CA 1
ATOM 839 C C . ALA A 1 108 ? -15.948 -5.590 14.325 1.00 85.69 108 ALA A C 1
ATOM 841 O O . ALA A 1 108 ? -16.023 -5.695 13.101 1.00 85.69 108 ALA A O 1
ATOM 842 N N . VAL A 1 109 ? -15.250 -6.457 15.066 1.00 87.94 109 VAL A N 1
ATOM 843 C CA . VAL A 1 109 ? -14.429 -7.535 14.494 1.00 87.94 109 VAL A CA 1
ATOM 844 C C . VAL A 1 109 ? -14.567 -8.799 15.327 1.00 87.94 109 VAL A C 1
ATOM 846 O O . VAL A 1 109 ? -14.228 -8.807 16.503 1.00 87.94 109 VAL A O 1
ATOM 849 N N . ARG A 1 110 ? -14.988 -9.895 14.697 1.00 86.31 110 ARG A N 1
ATOM 850 C CA . ARG A 1 110 ? -15.078 -11.218 15.331 1.00 86.31 110 ARG A CA 1
ATOM 851 C C . ARG A 1 110 ? -14.394 -12.275 14.480 1.00 86.31 110 ARG A C 1
ATOM 853 O O . ARG A 1 110 ? -14.334 -12.138 13.262 1.00 86.31 110 ARG A O 1
ATOM 860 N N . ILE A 1 111 ? -13.887 -13.329 15.106 1.00 88.88 111 ILE A N 1
ATOM 861 C CA . ILE A 1 111 ? -13.338 -14.487 14.396 1.00 88.88 111 ILE A CA 1
ATOM 862 C C . ILE A 1 111 ? -14.390 -15.593 14.431 1.00 88.88 111 ILE A C 1
ATOM 864 O O . ILE A 1 111 ? -14.792 -16.032 15.505 1.00 88.88 111 ILE A O 1
ATOM 868 N N . GLU A 1 112 ? -14.841 -16.028 13.257 1.00 88.19 112 GLU A N 1
ATOM 869 C CA . GLU A 1 112 ? -15.781 -17.141 13.098 1.00 88.19 112 GLU A CA 1
ATOM 870 C C . GLU A 1 112 ? -15.127 -18.274 12.302 1.00 88.19 112 GLU A C 1
ATOM 872 O O . GLU A 1 112 ? -14.323 -18.036 11.398 1.00 88.19 112 GLU A O 1
ATOM 877 N N . VAL A 1 113 ? -15.490 -19.521 12.609 1.00 89.31 113 VAL A N 1
ATOM 878 C CA . VAL A 1 113 ? -15.029 -20.690 11.850 1.00 89.31 113 VAL A CA 1
ATOM 879 C C . VAL A 1 113 ? -15.962 -20.906 10.662 1.00 89.31 113 VAL A C 1
ATOM 881 O O . VAL A 1 113 ? -17.114 -21.302 10.831 1.00 89.31 113 VAL A O 1
ATOM 884 N N . VAL A 1 114 ? -15.453 -20.692 9.449 1.00 86.94 114 VAL A N 1
ATOM 885 C CA . VAL A 1 114 ? -16.178 -20.932 8.192 1.00 86.94 114 VAL A CA 1
ATOM 886 C C . VAL A 1 114 ? -15.400 -21.958 7.376 1.00 86.94 114 VAL A C 1
ATOM 888 O O . VAL A 1 114 ? -14.215 -21.771 7.097 1.00 86.94 114 VAL A O 1
ATOM 891 N N . ASP A 1 115 ? -16.050 -23.061 7.002 1.00 89.31 115 ASP A N 1
ATOM 892 C CA . ASP A 1 115 ? -15.426 -24.194 6.295 1.00 89.31 115 ASP A CA 1
ATOM 893 C C . ASP A 1 115 ? -14.227 -24.810 7.052 1.00 89.31 115 ASP A C 1
ATOM 895 O O . ASP A 1 115 ? -13.233 -25.222 6.450 1.00 89.31 115 ASP A O 1
ATOM 899 N N . GLY A 1 116 ? -14.286 -24.833 8.389 1.00 91.62 116 GLY A N 1
ATOM 900 C CA . GLY A 1 116 ? -13.206 -25.353 9.238 1.00 91.62 116 GLY A CA 1
ATOM 901 C C . GLY A 1 116 ? -11.960 -24.462 9.302 1.00 91.62 116 GLY A C 1
ATOM 902 O O . GLY A 1 116 ? -10.902 -24.936 9.712 1.00 91.62 116 GLY A O 1
ATOM 903 N N . ARG A 1 117 ? -12.058 -23.193 8.879 1.00 89.75 117 ARG A N 1
ATOM 904 C CA . ARG A 1 117 ? -10.977 -22.202 8.968 1.00 89.75 117 ARG A CA 1
ATOM 905 C C . ARG A 1 117 ? -11.450 -20.944 9.682 1.00 89.75 117 ARG A C 1
ATOM 907 O O . ARG A 1 117 ? -12.543 -20.454 9.402 1.00 89.75 117 ARG A O 1
ATOM 914 N N . ASP A 1 118 ? -10.587 -20.395 10.524 1.00 91.19 118 ASP A N 1
ATOM 915 C CA . ASP A 1 118 ? -10.811 -19.108 11.174 1.00 91.19 118 ASP A CA 1
ATOM 916 C C . ASP A 1 118 ? -10.854 -17.998 10.120 1.00 91.19 118 ASP A C 1
ATOM 918 O O . ASP A 1 118 ? -9.929 -17.842 9.313 1.00 91.19 118 ASP A O 1
ATOM 922 N N . ARG A 1 119 ? -11.944 -17.228 10.105 1.00 89.25 119 ARG A N 1
ATOM 923 C CA . ARG A 1 119 ? -12.101 -16.052 9.248 1.00 89.25 119 ARG A CA 1
ATOM 924 C C . ARG A 1 119 ? -12.489 -14.835 10.086 1.00 89.25 119 ARG A C 1
ATOM 926 O O . ARG A 1 119 ? -13.439 -14.916 10.866 1.00 89.25 119 ARG A O 1
ATOM 933 N N . PRO A 1 120 ? -11.801 -13.693 9.910 1.00 87.69 120 PRO A N 1
ATOM 934 C CA . PRO A 1 120 ? -12.238 -12.444 10.506 1.00 87.69 120 PRO A CA 1
ATOM 935 C C . PRO A 1 120 ? -13.494 -11.952 9.780 1.00 87.69 120 PRO A C 1
ATOM 937 O O . PRO A 1 120 ? -13.499 -11.780 8.559 1.00 87.69 120 PRO A O 1
ATOM 940 N N . VAL A 1 121 ? -14.557 -11.715 10.538 1.00 86.75 121 VAL A N 1
ATOM 941 C CA . VAL A 1 121 ? -15.800 -11.113 10.069 1.00 86.75 121 VAL A CA 1
ATOM 942 C C . VAL A 1 121 ? -15.877 -9.700 10.629 1.00 86.75 121 VAL A C 1
ATOM 944 O O . VAL A 1 121 ? -15.889 -9.493 11.844 1.00 86.75 121 VAL A O 1
ATOM 947 N N . LEU A 1 122 ? -15.910 -8.723 9.724 1.00 88.31 122 LEU A N 1
ATOM 948 C CA . LEU A 1 122 ? -16.083 -7.315 10.061 1.00 88.31 122 LEU A CA 1
ATOM 949 C C . LEU A 1 122 ? -17.576 -6.999 10.118 1.00 88.31 122 LEU A C 1
ATOM 951 O O . LEU A 1 122 ? -18.317 -7.300 9.178 1.00 88.31 122 LEU A O 1
ATOM 955 N N . THR A 1 123 ? -18.021 -6.387 11.208 1.00 83.50 123 THR A N 1
ATOM 956 C CA . THR A 1 123 ? -19.364 -5.818 11.290 1.00 83.50 123 THR A CA 1
ATOM 957 C C . THR A 1 123 ? -19.437 -4.645 10.316 1.00 83.50 123 THR A C 1
ATOM 959 O O . THR A 1 123 ? -18.560 -3.780 10.298 1.00 83.50 123 THR A O 1
ATOM 962 N N . THR A 1 124 ? -20.459 -4.631 9.462 1.00 80.12 124 THR A N 1
ATOM 963 C CA . THR A 1 124 ? -20.673 -3.527 8.528 1.00 80.12 124 THR A CA 1
ATOM 964 C C . THR A 1 124 ? -20.939 -2.251 9.309 1.00 80.12 124 THR A C 1
ATOM 966 O O . THR A 1 124 ? -21.719 -2.256 10.257 1.00 80.12 124 THR A O 1
ATOM 969 N N . LEU A 1 125 ? -20.297 -1.157 8.909 1.00 77.88 125 LEU A N 1
ATOM 970 C CA . LEU A 1 125 ? -20.628 0.156 9.442 1.00 77.88 125 LEU A CA 1
ATOM 971 C C . LEU A 1 125 ? -22.035 0.521 8.974 1.00 77.88 125 LEU A C 1
ATOM 973 O O . LEU A 1 125 ? -22.277 0.635 7.769 1.00 77.88 125 LEU A O 1
ATOM 977 N N . ASP A 1 126 ? -22.947 0.709 9.923 1.00 79.94 126 ASP A N 1
ATOM 978 C CA . ASP A 1 126 ? -24.246 1.281 9.614 1.00 79.94 126 ASP A CA 1
ATOM 979 C C . ASP A 1 126 ? -24.063 2.706 9.098 1.00 79.94 126 ASP A C 1
ATOM 981 O O . ASP A 1 126 ? -23.200 3.471 9.547 1.00 79.94 126 ASP A O 1
ATOM 985 N N . ARG A 1 127 ? -24.892 3.075 8.123 1.00 78.81 127 ARG A N 1
ATOM 986 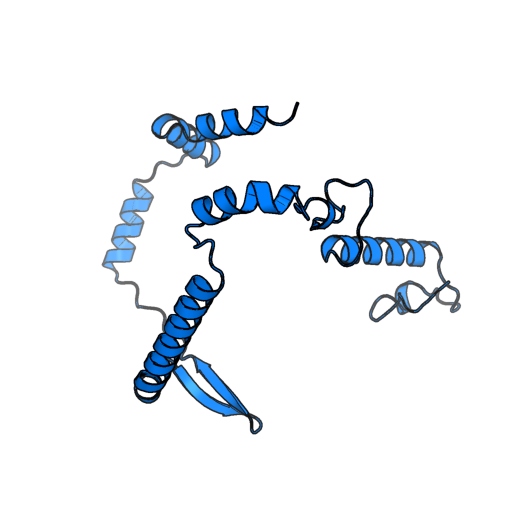C CA . ARG A 1 127 ? -24.950 4.457 7.666 1.00 78.81 127 ARG A CA 1
ATOM 987 C C . ARG A 1 127 ? -25.445 5.305 8.833 1.00 78.81 127 ARG A C 1
ATOM 989 O O . ARG A 1 127 ? -26.566 5.113 9.287 1.00 78.81 127 ARG A O 1
ATOM 996 N N . LEU A 1 128 ? -24.631 6.263 9.265 1.00 84.12 128 LEU A N 1
ATOM 997 C CA . LEU A 1 128 ? -25.068 7.265 10.229 1.00 84.12 128 LEU A CA 1
ATOM 998 C C . LEU A 1 128 ? -26.260 8.039 9.660 1.00 84.12 128 LEU A C 1
ATOM 1000 O O . LEU A 1 128 ? -26.242 8.453 8.495 1.00 84.12 128 LEU A O 1
ATOM 1004 N N . ASP A 1 129 ? -27.281 8.245 10.487 1.00 88.69 129 ASP A N 1
ATOM 1005 C CA . ASP A 1 129 ? -28.404 9.097 10.123 1.00 88.69 129 ASP A CA 1
ATOM 1006 C C . ASP A 1 129 ? -27.898 10.515 9.862 1.00 88.69 129 ASP A C 1
ATOM 1008 O O . ASP A 1 129 ? -27.195 11.114 10.679 1.00 88.69 129 ASP A O 1
ATOM 1012 N N . VAL A 1 130 ? -28.245 11.055 8.696 1.00 88.75 130 VAL A N 1
ATOM 1013 C CA . VAL A 1 130 ? -27.901 12.430 8.343 1.00 88.75 130 VAL A CA 1
ATOM 1014 C C . VAL A 1 130 ? -28.942 13.345 8.988 1.00 88.75 130 VAL A C 1
ATOM 1016 O O . VAL A 1 130 ? -30.112 13.282 8.601 1.00 88.75 130 VAL A O 1
ATOM 1019 N N . PRO A 1 131 ? -28.569 14.195 9.963 1.00 94.44 131 PRO A N 1
ATOM 1020 C CA . PRO A 1 131 ? -29.534 15.063 10.617 1.00 94.44 131 PRO A CA 1
ATOM 1021 C C . PRO A 1 131 ? -30.064 16.115 9.636 1.00 94.44 131 PRO A C 1
ATOM 1023 O O . PRO A 1 131 ? -29.356 16.569 8.731 1.00 94.44 131 PRO A O 1
ATOM 1026 N N . VAL A 1 132 ? -31.309 16.547 9.850 1.00 93.81 132 VAL A N 1
ATOM 1027 C CA . VAL A 1 132 ? -31.969 17.567 9.014 1.00 93.81 132 VAL A CA 1
ATOM 1028 C C . VAL A 1 132 ? -31.130 18.847 8.949 1.00 93.81 132 VAL A C 1
ATOM 1030 O O . VAL A 1 132 ? -30.915 19.381 7.868 1.00 93.81 132 VAL A O 1
ATOM 1033 N N . SER A 1 133 ? -30.519 19.250 10.067 1.00 95.56 133 SER A N 1
ATOM 1034 C CA . SER A 1 133 ? -29.628 20.415 10.133 1.00 95.56 133 SER A CA 1
ATOM 1035 C C . SER A 1 133 ? -28.425 20.338 9.185 1.00 95.56 133 SER A C 1
ATOM 1037 O O . SER A 1 133 ? -28.013 21.362 8.643 1.00 95.56 133 SER A O 1
ATOM 1039 N N . LEU A 1 134 ? -27.862 19.145 8.949 1.00 93.56 134 LEU A N 1
ATOM 1040 C CA . LEU A 1 134 ? -26.748 18.960 8.012 1.00 93.56 134 LEU A CA 1
ATOM 1041 C C . LEU A 1 134 ? -27.231 19.065 6.565 1.00 93.56 134 LEU A C 1
ATOM 1043 O O . LEU A 1 134 ? -26.547 19.646 5.723 1.00 93.56 134 LEU A O 1
ATOM 1047 N N . THR A 1 135 ? -28.430 18.559 6.291 1.00 94.19 135 THR A N 1
ATOM 1048 C CA . THR A 1 135 ? -29.070 18.678 4.975 1.00 94.19 135 THR A CA 1
ATOM 1049 C C . THR A 1 135 ? -29.386 20.141 4.650 1.00 94.19 135 THR A C 1
ATOM 1051 O O . THR A 1 135 ? -29.069 20.620 3.556 1.00 94.19 135 THR A O 1
ATOM 1054 N N . ASP A 1 136 ? -29.924 20.879 5.622 1.00 96.06 136 ASP A N 1
ATOM 1055 C CA . ASP A 1 136 ? -30.228 22.306 5.496 1.00 96.06 136 ASP A CA 1
ATOM 1056 C C . ASP A 1 136 ? -28.953 23.129 5.288 1.00 96.06 136 ASP A C 1
ATOM 1058 O O . ASP A 1 136 ? -28.884 23.967 4.385 1.00 96.06 136 ASP A O 1
ATOM 1062 N N . LEU A 1 137 ? -27.904 22.848 6.070 1.00 94.69 137 LEU A N 1
ATOM 1063 C CA . LEU A 1 137 ? -26.606 23.506 5.928 1.00 94.69 137 LEU A CA 1
ATOM 1064 C C . LEU A 1 137 ? -25.978 23.224 4.560 1.00 94.69 137 LEU A C 1
ATOM 1066 O O . LEU A 1 137 ? -25.503 24.149 3.904 1.00 94.69 137 LEU A O 1
ATOM 1070 N N . SER A 1 138 ? -25.994 21.967 4.109 1.00 93.44 138 SER A N 1
ATOM 1071 C CA . SER A 1 138 ? -25.475 21.588 2.791 1.00 93.44 138 SER A CA 1
ATOM 1072 C C . SER A 1 138 ? -26.205 22.340 1.678 1.00 93.44 138 SER A C 1
ATOM 1074 O O . SER A 1 138 ? -25.568 22.912 0.793 1.00 93.44 138 SER A O 1
ATOM 1076 N N . THR A 1 139 ? -27.532 22.441 1.777 1.00 95.25 139 THR A N 1
ATOM 1077 C CA . THR A 1 139 ? -28.357 23.199 0.830 1.00 95.25 139 THR A CA 1
ATOM 1078 C C . THR A 1 139 ? -27.994 24.685 0.835 1.00 95.25 139 THR A C 1
ATOM 1080 O O . THR A 1 139 ? -27.799 25.278 -0.228 1.00 95.25 139 THR A O 1
ATOM 1083 N N . ALA A 1 140 ? -27.839 25.289 2.015 1.00 95.19 140 ALA A N 1
ATOM 1084 C CA . ALA A 1 140 ? -27.452 26.691 2.148 1.00 95.19 140 ALA A CA 1
ATOM 1085 C C . ALA A 1 140 ? -26.041 26.972 1.598 1.00 95.19 140 ALA A C 1
ATOM 1087 O O . ALA A 1 140 ? -25.820 28.023 0.994 1.00 95.19 140 ALA A O 1
ATOM 1088 N N . ILE A 1 141 ? -25.095 26.041 1.770 1.00 94.75 141 ILE A N 1
ATOM 1089 C CA . ILE A 1 141 ? -23.748 26.128 1.186 1.00 94.75 141 ILE A CA 1
ATOM 1090 C C . ILE A 1 141 ? -23.828 26.040 -0.339 1.00 94.75 141 ILE A C 1
ATOM 1092 O O . ILE A 1 141 ? -23.273 26.892 -1.028 1.00 94.75 141 ILE A O 1
ATOM 1096 N N . GLN A 1 142 ? -24.560 25.062 -0.876 1.00 90.50 142 GLN A N 1
ATOM 1097 C CA . GLN A 1 142 ? -24.712 24.868 -2.322 1.00 90.50 142 GLN A CA 1
ATOM 1098 C C . GLN A 1 142 ? -25.344 26.078 -3.019 1.00 90.50 142 GLN A C 1
ATOM 1100 O O . GLN A 1 142 ? -24.952 26.426 -4.128 1.00 90.50 142 GLN A O 1
ATOM 1105 N N . GLN A 1 143 ? -26.275 26.770 -2.360 1.00 93.25 143 GLN A N 1
ATOM 1106 C CA . GLN A 1 143 ? -26.858 28.011 -2.882 1.00 93.25 143 GLN A CA 1
ATOM 1107 C C . GLN A 1 143 ? -25.871 29.187 -2.930 1.00 93.25 143 GLN A C 1
ATOM 1109 O O . GLN A 1 143 ? -26.095 30.135 -3.680 1.00 93.25 143 GLN A O 1
ATOM 1114 N N . ARG A 1 144 ? -24.807 29.150 -2.122 1.00 90.88 144 ARG A N 1
ATOM 1115 C CA . ARG A 1 144 ? -23.791 30.210 -2.024 1.00 90.88 144 ARG A CA 1
ATOM 1116 C C . ARG A 1 144 ? -22.528 29.905 -2.819 1.00 90.88 144 ARG A C 1
ATOM 1118 O O . ARG A 1 144 ? -21.731 30.814 -3.035 1.00 90.88 144 ARG A O 1
ATOM 1125 N N . LEU A 1 145 ? -22.334 28.651 -3.226 1.00 84.69 145 LEU A N 1
ATOM 1126 C CA . LEU A 1 145 ? -21.204 28.270 -4.058 1.00 84.69 145 LEU A CA 1
ATOM 1127 C C . LEU A 1 145 ? -21.343 28.916 -5.445 1.00 84.69 145 LEU A C 1
ATOM 1129 O O . LEU A 1 145 ? -22.409 28.828 -6.065 1.00 84.69 145 LEU A O 1
ATOM 1133 N N . PRO A 1 146 ? -20.287 29.578 -5.942 1.00 81.50 146 PRO A N 1
ATOM 1134 C CA . PRO A 1 146 ? -20.309 30.159 -7.270 1.00 81.50 146 PRO A CA 1
ATOM 1135 C C . PRO A 1 146 ? -20.410 29.041 -8.314 1.00 81.50 146 PRO A C 1
ATOM 1137 O O . PRO A 1 146 ? -19.751 28.006 -8.218 1.00 81.50 146 PRO A O 1
ATOM 1140 N N . ARG A 1 147 ? -21.257 29.245 -9.327 1.00 79.56 147 ARG A N 1
ATOM 1141 C CA . ARG A 1 147 ? -21.370 28.335 -10.473 1.00 79.56 147 ARG A CA 1
ATOM 1142 C C . ARG A 1 147 ? -20.264 28.654 -11.475 1.00 79.56 147 ARG A C 1
ATOM 1144 O O . ARG A 1 147 ? -20.536 29.268 -12.501 1.00 79.56 147 ARG A O 1
ATOM 1151 N N . ILE A 1 148 ? -19.035 28.286 -11.139 1.00 85.56 148 ILE A N 1
ATOM 1152 C CA . ILE A 1 148 ? -17.880 28.393 -12.036 1.00 85.56 148 ILE A CA 1
ATOM 1153 C C . ILE A 1 148 ? -17.528 27.021 -12.598 1.00 85.56 148 ILE A C 1
ATOM 1155 O O . ILE A 1 148 ? -17.775 25.997 -11.953 1.00 85.56 148 ILE A O 1
ATOM 1159 N N . ASP A 1 149 ? -16.993 26.994 -13.816 1.00 85.25 149 ASP A N 1
ATOM 1160 C CA . ASP A 1 149 ? -16.514 25.747 -14.405 1.00 85.25 149 ASP A CA 1
ATOM 1161 C C . ASP A 1 149 ? -15.226 25.294 -13.698 1.00 85.25 149 ASP A C 1
ATOM 1163 O O . ASP A 1 149 ? -14.445 26.102 -13.184 1.00 85.25 149 ASP A O 1
ATOM 1167 N N . LEU A 1 150 ? -14.992 23.985 -13.666 1.00 82.06 150 LEU A N 1
ATOM 1168 C CA . LEU A 1 150 ? -13.847 23.383 -12.987 1.00 82.06 150 LEU A CA 1
ATOM 1169 C C . LEU A 1 150 ? -12.490 23.950 -13.462 1.00 82.06 150 LEU A C 1
ATOM 1171 O O . LEU A 1 150 ? -11.638 24.196 -12.608 1.00 82.06 150 LEU A O 1
ATOM 1175 N N . PRO A 1 151 ? -12.255 24.227 -14.763 1.00 87.94 151 PRO A N 1
ATOM 1176 C CA . PRO A 1 151 ? -11.023 24.869 -15.217 1.00 87.94 151 PRO A CA 1
ATOM 1177 C C . PRO A 1 151 ? -10.842 26.289 -14.670 1.00 87.94 151 PRO A C 1
ATOM 1179 O O . PRO A 1 151 ? -9.722 26.682 -14.358 1.00 87.94 151 PRO A O 1
ATOM 1182 N N . GLU A 1 152 ? -11.926 27.050 -14.527 1.00 86.12 152 GLU A N 1
ATOM 1183 C CA . GLU A 1 152 ? -11.887 28.423 -14.018 1.00 86.12 152 GLU A CA 1
ATOM 1184 C C . GLU A 1 152 ? -11.572 28.442 -12.517 1.00 86.12 152 GLU A C 1
ATOM 1186 O O . GLU A 1 152 ? -10.669 29.161 -12.093 1.00 86.12 152 GLU A O 1
ATOM 1191 N N . LEU A 1 153 ? -12.202 27.550 -11.742 1.00 87.25 153 LEU A N 1
ATOM 1192 C CA . LEU A 1 153 ? -11.877 27.332 -10.327 1.00 87.25 153 LEU A CA 1
ATOM 1193 C C . LEU A 1 153 ? -10.406 26.934 -10.139 1.00 87.25 153 LEU A C 1
ATOM 1195 O O . LEU A 1 153 ? -9.738 27.429 -9.234 1.00 87.25 153 LEU A O 1
ATOM 1199 N N . LEU A 1 154 ? -9.878 26.056 -10.997 1.00 86.88 154 LEU A N 1
ATOM 1200 C CA . LEU A 1 154 ? -8.472 25.656 -10.932 1.00 86.88 154 LEU A CA 1
ATOM 1201 C C . LEU A 1 154 ? -7.522 26.830 -11.202 1.00 86.88 154 LEU A C 1
ATOM 1203 O O . LEU A 1 154 ? -6.504 26.937 -10.520 1.00 86.88 154 LEU A O 1
ATOM 1207 N N . LEU A 1 155 ? -7.844 27.712 -12.153 1.00 87.56 155 LEU A N 1
ATOM 1208 C CA . LEU A 1 155 ? -7.052 28.915 -12.432 1.00 87.56 155 LEU A CA 1
ATOM 1209 C C . LEU A 1 155 ? -7.134 29.939 -11.292 1.00 87.56 155 LEU A C 1
ATOM 1211 O O . LEU A 1 155 ? -6.120 30.542 -10.944 1.00 87.56 155 LEU A O 1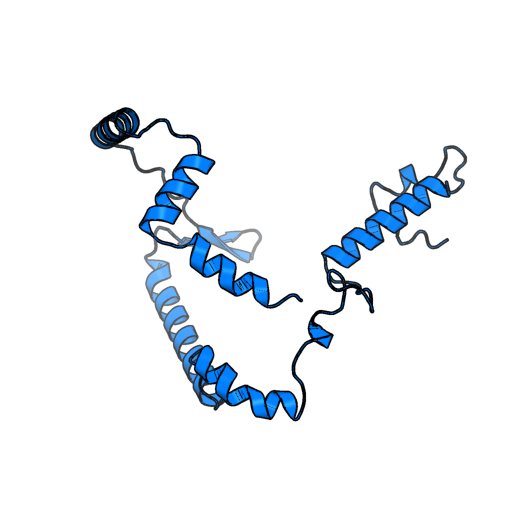
ATOM 1215 N N . GLU A 1 156 ? -8.304 30.108 -10.680 1.00 86.56 156 GLU A N 1
ATOM 1216 C CA . GLU A 1 156 ? -8.499 31.002 -9.535 1.00 86.56 156 GLU A CA 1
ATOM 1217 C C . GLU A 1 156 ? -7.712 30.519 -8.306 1.00 86.56 156 GLU A C 1
ATOM 1219 O O . GLU A 1 156 ? -6.918 31.270 -7.733 1.00 86.56 156 GLU A O 1
ATOM 1224 N N . VAL A 1 157 ? -7.831 29.232 -7.965 1.00 87.25 157 VAL A N 1
ATOM 1225 C CA . VAL A 1 157 ? -7.052 28.610 -6.884 1.00 87.25 157 VAL A CA 1
ATOM 1226 C C . VAL A 1 157 ? -5.554 28.658 -7.191 1.00 87.25 157 VAL A C 1
ATOM 1228 O O . VAL A 1 157 ? -4.751 28.891 -6.284 1.00 87.25 157 VAL A O 1
ATOM 1231 N N . ALA A 1 158 ? -5.152 28.494 -8.455 1.00 88.56 158 ALA A N 1
ATOM 1232 C CA . ALA A 1 158 ? -3.761 28.668 -8.867 1.00 88.56 158 ALA A CA 1
ATOM 1233 C C . ALA A 1 158 ? -3.274 30.109 -8.682 1.00 88.56 158 ALA A C 1
ATOM 1235 O O . ALA A 1 158 ? -2.130 30.301 -8.282 1.00 88.56 158 ALA A O 1
ATOM 1236 N N . GLY A 1 159 ? -4.127 31.109 -8.909 1.00 86.69 159 GLY A N 1
ATOM 1237 C CA . GLY A 1 159 ? -3.823 32.510 -8.617 1.00 86.69 159 GLY A CA 1
ATOM 1238 C C . GLY A 1 159 ? -3.633 32.787 -7.123 1.00 86.69 159 GLY A C 1
ATOM 1239 O O . GLY A 1 159 ? -2.771 33.581 -6.757 1.00 86.69 159 GLY A O 1
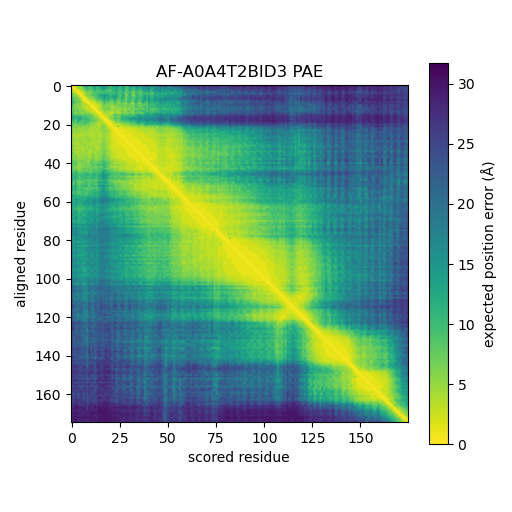ATOM 1240 N N . TRP A 1 160 ? -4.392 32.115 -6.251 1.00 88.19 160 TRP A N 1
ATOM 1241 C CA . TRP A 1 160 ? -4.272 32.279 -4.795 1.00 88.19 160 TRP A CA 1
ATOM 1242 C C . TRP A 1 160 ? -3.077 31.547 -4.193 1.00 88.19 160 TRP A C 1
ATOM 1244 O O . TRP A 1 160 ? -2.450 32.043 -3.261 1.00 88.19 160 TRP A O 1
ATOM 1254 N N . THR A 1 161 ? -2.798 30.346 -4.691 1.00 90.50 161 THR A N 1
ATOM 1255 C CA . THR A 1 161 ? -1.839 29.424 -4.063 1.00 90.50 161 THR A CA 1
ATOM 1256 C C . THR A 1 161 ? -0.525 29.311 -4.825 1.00 90.50 161 THR A C 1
ATOM 1258 O O . THR A 1 161 ? 0.446 28.809 -4.275 1.00 90.50 161 THR A O 1
ATOM 1261 N N . GLY A 1 162 ? -0.472 29.742 -6.087 1.00 84.88 162 GLY A N 1
ATOM 1262 C CA . GLY A 1 162 ? 0.707 29.592 -6.938 1.00 84.88 162 GLY A CA 1
ATOM 1263 C C . GLY A 1 162 ? 1.016 28.146 -7.343 1.00 84.88 162 GLY A C 1
ATOM 1264 O O . GLY A 1 162 ? 2.064 27.905 -7.938 1.00 84.88 162 GLY A O 1
ATOM 1265 N N . PHE A 1 163 ? 0.138 27.167 -7.085 1.00 82.75 163 PHE A N 1
ATOM 1266 C CA . PHE A 1 163 ? 0.489 25.747 -7.259 1.00 82.75 163 PHE A CA 1
ATOM 1267 C C . PHE A 1 163 ? 0.899 25.383 -8.702 1.00 82.75 163 PHE A C 1
ATOM 1269 O O . PHE A 1 163 ? 1.748 24.520 -8.915 1.00 82.75 163 PHE A O 1
ATOM 1276 N N . LEU A 1 164 ? 0.350 26.067 -9.715 1.00 79.75 164 LEU A N 1
ATOM 1277 C CA . LEU A 1 164 ? 0.748 25.856 -11.113 1.00 79.75 164 LEU A CA 1
ATOM 1278 C C . LEU A 1 164 ? 2.161 26.379 -11.423 1.00 79.75 164 LEU A C 1
ATOM 1280 O O . LEU A 1 164 ? 2.807 25.862 -12.333 1.00 79.75 164 LEU A O 1
ATOM 1284 N N . THR A 1 165 ? 2.670 27.363 -10.673 1.00 74.00 165 THR A N 1
ATOM 1285 C CA . THR A 1 165 ? 4.055 27.841 -10.835 1.00 74.00 165 THR A CA 1
ATOM 1286 C C . THR A 1 165 ? 5.084 26.880 -10.247 1.00 74.00 165 THR A C 1
ATOM 1288 O O . THR A 1 165 ? 6.164 26.741 -10.817 1.00 74.00 165 THR A O 1
ATOM 1291 N N . GLU A 1 166 ? 4.734 26.132 -9.196 1.00 64.00 166 GLU A N 1
ATOM 1292 C CA . GLU A 1 166 ? 5.593 25.063 -8.664 1.00 64.00 166 GLU A CA 1
ATOM 1293 C C . GLU A 1 166 ? 5.738 23.901 -9.662 1.00 64.00 166 GLU A C 1
ATOM 1295 O O . GLU A 1 166 ? 6.823 23.341 -9.822 1.00 64.00 166 GLU A O 1
ATOM 1300 N N . TRP A 1 167 ? 4.676 23.584 -10.410 1.00 53.50 167 TRP A N 1
ATOM 1301 C CA . TRP A 1 167 ? 4.704 22.539 -11.441 1.00 53.50 167 TRP A CA 1
ATOM 1302 C C . TRP A 1 167 ? 5.469 22.936 -12.713 1.00 53.50 167 TRP A C 1
ATOM 1304 O O . TRP A 1 167 ? 6.016 22.065 -13.390 1.00 53.50 167 TRP A O 1
ATOM 1314 N N . GLY A 1 168 ? 5.557 24.231 -13.036 1.00 56.34 168 GLY A N 1
ATOM 1315 C CA . GLY A 1 168 ? 6.329 24.720 -14.186 1.00 56.34 168 GLY A CA 1
ATOM 1316 C C . GLY A 1 168 ? 7.833 24.454 -14.059 1.00 56.34 168 GLY A C 1
ATOM 1317 O O . GLY A 1 168 ? 8.466 24.040 -15.029 1.00 56.34 168 GLY A O 1
ATOM 1318 N N . ALA A 1 169 ? 8.387 24.596 -12.851 1.00 52.62 169 ALA A N 1
ATOM 1319 C CA . ALA A 1 169 ? 9.806 24.349 -12.585 1.00 52.62 169 ALA A CA 1
ATOM 1320 C C . ALA A 1 169 ? 10.193 22.857 -12.676 1.00 52.62 169 ALA A C 1
ATOM 1322 O O . ALA A 1 169 ? 11.337 22.529 -12.987 1.00 52.62 169 ALA A O 1
ATOM 1323 N N . ALA A 1 170 ? 9.246 21.936 -12.461 1.00 45.09 170 ALA A N 1
ATOM 1324 C CA . ALA A 1 170 ? 9.493 20.494 -12.556 1.00 45.09 170 ALA A CA 1
ATOM 1325 C C . ALA A 1 170 ? 9.537 19.969 -14.007 1.00 45.09 170 ALA A C 1
ATOM 1327 O O . ALA A 1 170 ? 10.095 18.900 -14.259 1.00 45.09 170 ALA A O 1
ATOM 1328 N N . CYS A 1 171 ? 8.988 20.712 -14.975 1.00 39.19 171 CYS A N 1
ATOM 1329 C CA . CYS A 1 171 ? 8.953 20.306 -16.384 1.00 39.19 171 CYS A CA 1
ATOM 1330 C C . CYS A 1 171 ? 10.185 20.745 -17.201 1.00 39.19 171 CYS A C 1
ATOM 1332 O O . CYS A 1 171 ? 10.354 20.268 -18.322 1.00 39.19 171 CYS A O 1
ATOM 1334 N N . GLU A 1 172 ? 11.078 21.586 -16.664 1.00 41.31 172 GLU A N 1
ATOM 1335 C CA . GLU A 1 172 ? 12.331 21.958 -17.351 1.00 41.31 172 GLU A CA 1
ATOM 1336 C C . GLU A 1 172 ? 13.437 20.887 -17.267 1.00 41.31 172 GLU A C 1
ATOM 1338 O O . GLU A 1 172 ? 14.458 21.011 -17.937 1.00 41.31 172 GLU A O 1
ATOM 1343 N N . PHE A 1 173 ? 13.221 19.778 -16.548 1.00 37.03 173 PHE A N 1
ATOM 1344 C CA . PHE A 1 173 ? 14.170 18.653 -16.480 1.00 37.03 173 PHE A CA 1
ATOM 1345 C C . PHE A 1 173 ? 14.039 17.617 -17.614 1.00 37.03 173 PHE A C 1
ATOM 1347 O O . PHE A 1 173 ? 14.647 16.548 -17.549 1.00 37.03 173 PHE A O 1
ATOM 1354 N N . VAL A 1 174 ? 13.279 17.918 -18.673 1.00 38.78 174 VAL A N 1
ATOM 1355 C CA . VAL A 1 174 ? 13.240 17.104 -19.900 1.00 38.78 174 VAL A CA 1
ATOM 1356 C C . VAL A 1 174 ? 13.483 17.992 -21.123 1.00 38.78 174 VAL A C 1
ATOM 1358 O O . VAL A 1 174 ? 12.578 18.270 -21.911 1.00 38.78 174 VAL A O 1
ATOM 1361 N N . LYS A 1 175 ? 14.728 18.439 -21.281 1.00 37.00 175 LYS A N 1
ATOM 1362 C CA . LYS A 1 175 ? 15.335 18.741 -22.581 1.00 37.00 175 LYS A CA 1
ATOM 1363 C C . LYS A 1 175 ? 16.749 18.190 -22.620 1.00 37.00 175 LYS A C 1
ATOM 1365 O O . LYS A 1 175 ? 17.449 18.318 -21.594 1.00 37.00 175 LYS A O 1
#

Organism: NCBI:txid2056433

Solvent-accessible surface area (backbone atoms only — not comparable to full-atom values): 10721 Å² total; per-residue (Å²): 130,85,62,84,79,44,64,72,89,42,45,74,63,26,33,45,99,86,70,46,74,36,66,67,45,43,49,53,50,52,52,51,51,50,52,50,33,39,73,73,63,77,46,62,40,95,87,35,92,88,40,31,60,72,71,80,72,53,73,56,69,70,63,27,66,70,44,44,66,60,53,27,56,76,73,71,45,66,87,51,64,65,60,51,51,51,51,51,51,51,53,51,52,50,52,50,51,56,45,64,70,45,41,88,78,35,86,54,43,47,78,44,75,55,95,90,36,83,39,82,45,69,55,78,81,74,82,76,84,77,53,68,69,56,54,51,48,50,52,57,49,60,74,68,52,79,94,66,56,70,70,56,52,50,52,52,51,27,70,76,67,42,59,63,61,62,54,54,69,67,61,70,80,75,124